Protein AF-A0A3B7MPK3-F1 (afdb_monomer_lite)

Secondary structure (DSSP, 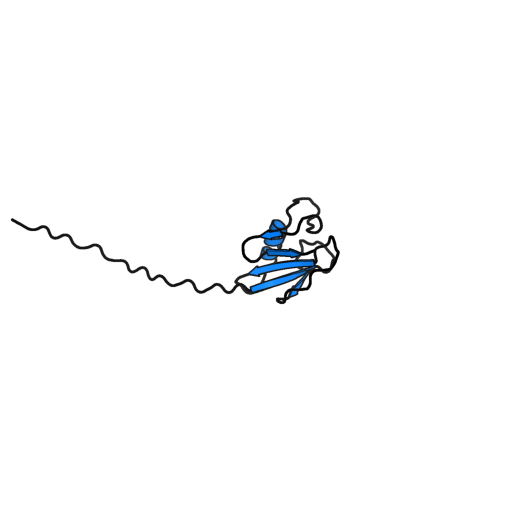8-state):
-----PPPPP-------PPP----EEEEEEE-S-S-TT-GGGEEEESSPPPPPTT-SS--EEEEEESSSS--HHHHHHHHHHH--S-SSS--STTSPP-EETTTTEEEE-

Foldseek 3Di:
DDDDDDDDDDDDPPPPPPDDPQDKQKKKWAAPPDDAPLASVNTDIDSDDDDFDPDALAWGIKMAIDSVNDQDSVSSNVLLVVLCPVPDPRSGNSPPDWDDDDPDGTTIGD

Structure (mmCIF, N/CA/C/O backbone):
data_AF-A0A3B7MPK3-F1
#
_entry.id   AF-A0A3B7MPK3-F1
#
loop_
_atom_site.group_PDB
_atom_site.id
_atom_site.type_symbol
_atom_site.label_atom_id
_atom_site.label_alt_id
_atom_site.label_comp_id
_atom_site.label_asym_id
_atom_site.label_entity_id
_atom_site.label_seq_id
_atom_site.pdbx_PDB_ins_code
_atom_site.Cartn_x
_atom_site.Cartn_y
_atom_site.Cartn_z
_atom_site.occupancy
_atom_site.B_iso_or_equiv
_atom_site.auth_seq_id
_atom_site.auth_comp_id
_atom_site.auth_asym_id
_atom_site.auth_atom_id
_atom_site.pdbx_PDB_model_num
ATOM 1 N N . MET A 1 1 ? -2.459 23.249 76.849 1.00 39.19 1 MET A N 1
ATOM 2 C CA . MET A 1 1 ? -1.975 22.525 75.651 1.00 39.19 1 MET A CA 1
ATOM 3 C C . MET A 1 1 ? -3.162 22.303 74.714 1.00 39.19 1 MET A C 1
ATOM 5 O O . MET A 1 1 ? -3.993 21.455 75.008 1.00 39.19 1 MET A O 1
ATOM 9 N N . LYS A 1 2 ? -3.324 23.126 73.668 1.00 43.44 2 LYS A N 1
ATOM 10 C CA . LYS A 1 2 ? -4.463 23.070 72.727 1.00 43.44 2 LYS A CA 1
ATOM 11 C C . LYS A 1 2 ? -3.963 22.458 71.415 1.00 43.44 2 LYS A C 1
ATOM 13 O O . LYS A 1 2 ? -3.021 22.978 70.830 1.00 43.44 2 LYS A O 1
ATOM 18 N N . LYS A 1 3 ? -4.518 21.302 71.045 1.00 46.34 3 LYS A N 1
ATOM 19 C CA . LYS A 1 3 ? -4.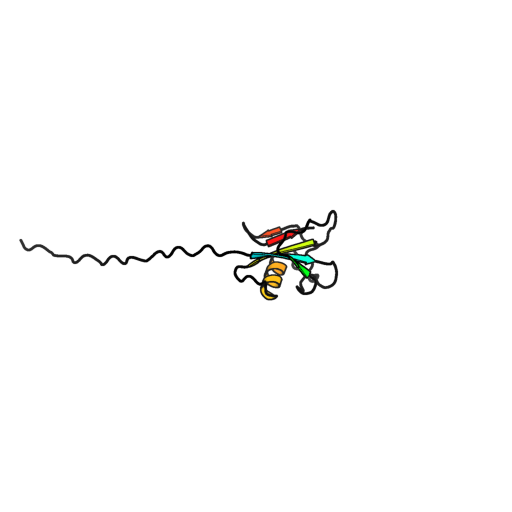071 20.464 69.924 1.00 46.34 3 LYS A CA 1
ATOM 20 C C . LYS A 1 3 ? -4.624 21.011 68.603 1.00 46.34 3 LYS A C 1
ATOM 22 O O . LYS A 1 3 ? -5.812 21.308 68.518 1.00 46.34 3 LYS A O 1
ATOM 27 N N . PHE A 1 4 ? -3.747 21.145 67.611 1.00 47.09 4 PHE A N 1
ATOM 28 C CA . PHE A 1 4 ? -4.066 21.510 66.232 1.00 47.09 4 PHE A CA 1
ATOM 29 C C . PHE A 1 4 ? -4.794 20.351 65.537 1.00 47.09 4 PHE A C 1
ATOM 31 O O . PHE A 1 4 ? -4.362 19.205 65.655 1.00 47.09 4 PHE A O 1
ATOM 38 N N . ILE A 1 5 ? -5.888 20.645 64.830 1.00 52.34 5 ILE A N 1
ATOM 39 C CA . ILE A 1 5 ? -6.609 19.686 63.983 1.00 52.34 5 ILE A CA 1
ATOM 40 C C . ILE A 1 5 ? -6.438 20.150 62.537 1.00 52.34 5 ILE A C 1
ATOM 42 O O . ILE A 1 5 ? -6.974 21.183 62.147 1.00 52.34 5 ILE A O 1
ATOM 46 N N . THR A 1 6 ? -5.668 19.400 61.757 1.00 50.03 6 THR A N 1
ATOM 47 C CA . THR A 1 6 ? -5.539 19.562 60.305 1.00 50.03 6 THR A CA 1
ATOM 48 C C . THR A 1 6 ? -6.606 18.698 59.628 1.00 50.03 6 THR A C 1
ATOM 50 O O . THR A 1 6 ? -6.672 17.507 59.943 1.00 50.03 6 THR A O 1
ATOM 53 N N . PRO A 1 7 ? -7.439 19.215 58.707 1.00 49.88 7 PRO A N 1
ATOM 54 C CA . PRO A 1 7 ? -8.300 18.359 57.906 1.00 49.88 7 PRO A CA 1
ATOM 55 C C . PRO A 1 7 ? -7.504 17.753 56.743 1.00 49.88 7 PRO A C 1
ATOM 57 O O . PRO A 1 7 ? -6.783 18.437 56.018 1.00 49.88 7 PRO A O 1
ATOM 60 N N . ILE A 1 8 ? -7.631 16.435 56.623 1.00 51.50 8 ILE A N 1
ATOM 61 C CA . ILE A 1 8 ? -6.993 15.576 55.630 1.00 51.50 8 ILE A CA 1
ATOM 62 C C . ILE A 1 8 ? -7.554 15.892 54.238 1.00 51.50 8 ILE A C 1
ATOM 64 O O . ILE A 1 8 ? -8.764 15.959 54.032 1.00 51.50 8 ILE A O 1
ATOM 68 N N . LEU A 1 9 ? -6.623 16.087 53.307 1.00 40.19 9 LEU A N 1
ATOM 69 C CA . LEU A 1 9 ? -6.810 16.305 51.879 1.00 40.19 9 LEU A CA 1
ATOM 70 C C . LEU A 1 9 ? -7.575 15.129 51.246 1.00 40.19 9 LEU A C 1
ATOM 72 O O . LEU A 1 9 ? -7.204 13.969 51.423 1.00 40.19 9 LEU A O 1
ATOM 76 N N . ALA A 1 10 ? -8.649 15.448 50.524 1.00 52.00 10 ALA A N 1
ATOM 77 C CA . ALA A 1 10 ? -9.501 14.488 49.838 1.00 52.00 10 ALA A CA 1
ATOM 78 C C . ALA A 1 10 ? -8.709 13.670 48.804 1.00 52.00 10 ALA A C 1
ATOM 80 O O . ALA A 1 10 ? -8.046 14.220 47.925 1.00 52.00 10 ALA A O 1
ATOM 81 N N . VAL A 1 11 ? -8.812 12.346 48.908 1.00 48.84 11 VAL A N 1
ATOM 82 C CA . VAL A 1 11 ? -8.314 11.400 47.911 1.00 48.84 11 VAL A CA 1
ATOM 83 C C . VAL A 1 11 ? -9.231 11.474 46.692 1.00 48.84 11 VAL A C 1
ATOM 85 O O . VAL A 1 11 ? -10.388 11.059 46.748 1.00 48.84 11 VAL A O 1
ATOM 88 N N . VAL A 1 12 ? -8.712 11.994 45.582 1.00 49.62 12 VAL A N 1
ATOM 89 C CA . VAL A 1 12 ? -9.344 11.856 44.269 1.00 49.62 12 VAL A CA 1
ATOM 90 C C . VAL A 1 12 ? -9.021 10.451 43.764 1.00 49.62 12 VAL A C 1
ATOM 92 O O . VAL A 1 12 ? -7.905 10.183 43.322 1.00 49.62 12 VAL A O 1
ATOM 95 N N . LEU A 1 13 ? -9.991 9.538 43.857 1.00 45.41 13 LEU A N 1
ATOM 96 C CA . LEU A 1 13 ? -9.975 8.292 43.092 1.00 45.41 13 LEU A CA 1
ATOM 97 C C . LEU A 1 13 ? -10.131 8.665 41.611 1.00 45.41 13 LEU A C 1
ATOM 99 O O . LEU A 1 13 ? -11.241 8.831 41.112 1.00 45.41 13 LEU A O 1
ATOM 103 N N . GLY A 1 14 ? -9.008 8.832 40.914 1.00 48.62 14 GLY A N 1
ATOM 104 C CA . GLY A 1 14 ? -8.992 8.800 39.458 1.00 48.62 14 GLY A CA 1
ATOM 105 C C . GLY A 1 14 ? -9.308 7.377 39.023 1.00 48.62 14 GLY A C 1
ATOM 106 O O . GLY A 1 14 ? -8.498 6.472 39.218 1.00 48.62 14 GLY A O 1
ATOM 107 N N . SER A 1 15 ? -10.503 7.162 38.483 1.00 49.75 15 SER A N 1
ATOM 108 C CA . SER A 1 15 ? -10.853 5.934 37.785 1.00 49.75 15 SER A CA 1
ATOM 109 C C . SER A 1 15 ? -9.889 5.755 36.611 1.00 49.75 15 SER A C 1
ATOM 111 O O . SER A 1 15 ? -10.032 6.384 35.566 1.00 49.75 15 SER A O 1
ATOM 113 N N . MET A 1 16 ? -8.887 4.890 36.782 1.00 49.12 16 MET A N 1
ATOM 114 C CA . MET A 1 16 ? -8.165 4.312 35.656 1.00 49.12 16 MET A CA 1
ATOM 115 C C . MET A 1 16 ? -9.155 3.416 34.918 1.00 49.12 16 MET A C 1
ATOM 117 O O . MET A 1 16 ? -9.334 2.251 35.266 1.00 49.12 16 MET A O 1
ATOM 121 N N . ILE A 1 17 ? -9.857 3.981 33.940 1.00 60.69 17 ILE A N 1
ATOM 122 C CA . ILE A 1 17 ? -10.519 3.179 32.920 1.00 60.69 17 ILE A CA 1
ATOM 123 C C . ILE A 1 17 ? -9.371 2.605 32.082 1.00 60.69 17 ILE A C 1
ATOM 125 O O . ILE A 1 17 ? -8.639 3.392 31.477 1.00 60.69 17 ILE A O 1
ATOM 129 N N . PRO A 1 18 ? -9.136 1.281 32.070 1.00 56.12 18 PRO A N 1
ATOM 130 C CA . PRO A 1 18 ? -8.189 0.716 31.126 1.00 56.12 18 PRO A CA 1
ATOM 131 C C . PRO A 1 18 ? -8.713 1.031 29.724 1.00 56.12 18 PRO A C 1
ATOM 133 O O . PRO A 1 18 ? -9.840 0.665 29.387 1.00 56.12 18 PRO A O 1
ATOM 136 N N . ALA A 1 19 ? -7.923 1.768 28.939 1.00 60.16 19 ALA A N 1
ATOM 137 C CA . ALA A 1 19 ? -8.223 2.003 27.535 1.00 60.16 19 ALA A CA 1
ATOM 138 C C . ALA A 1 19 ? -8.438 0.636 26.871 1.00 60.16 19 ALA A C 1
ATOM 140 O O . ALA A 1 19 ? -7.605 -0.263 27.019 1.00 60.16 19 ALA A O 1
ATOM 141 N N . ALA A 1 20 ? -9.585 0.451 26.217 1.00 58.22 20 ALA A N 1
ATOM 142 C CA . ALA A 1 20 ? -9.854 -0.778 25.488 1.00 58.22 20 ALA A CA 1
ATOM 143 C C . ALA A 1 20 ? -8.734 -0.999 24.455 1.00 58.22 20 ALA A C 1
ATOM 145 O O . ALA A 1 20 ? -8.249 -0.020 23.880 1.00 58.22 20 ALA A O 1
ATOM 146 N N . PRO A 1 21 ? -8.293 -2.248 24.223 1.00 60.38 21 PRO A N 1
ATOM 147 C CA . PRO A 1 21 ? -7.313 -2.517 23.183 1.00 60.38 21 PRO A CA 1
ATOM 148 C C . PRO A 1 21 ? -7.892 -2.050 21.845 1.00 60.38 21 PRO A C 1
ATOM 150 O O . PRO A 1 21 ? -8.917 -2.565 21.397 1.00 60.38 21 PRO A O 1
ATOM 153 N N . VAL A 1 22 ? -7.253 -1.047 21.240 1.00 65.12 22 VAL A N 1
ATOM 154 C CA . VAL A 1 22 ? -7.601 -0.566 19.902 1.00 65.12 22 VAL A CA 1
ATOM 155 C C . VAL A 1 22 ? -7.337 -1.718 18.941 1.00 65.12 22 VAL A C 1
ATOM 157 O O . VAL A 1 22 ? -6.208 -2.198 18.818 1.00 65.12 22 VAL A O 1
ATOM 160 N N . LYS A 1 23 ? -8.398 -2.233 18.322 1.00 70.44 23 LYS A N 1
ATOM 161 C CA . LYS A 1 23 ? -8.282 -3.295 17.330 1.00 70.44 23 LYS A CA 1
ATOM 162 C C . LYS A 1 23 ? -7.780 -2.655 16.038 1.00 70.44 23 LYS A C 1
ATOM 164 O O . LYS A 1 23 ? -8.522 -1.937 15.391 1.00 70.44 23 LYS A O 1
ATOM 169 N N . LEU A 1 24 ? -6.527 -2.918 15.685 1.00 80.06 24 LEU A N 1
ATOM 170 C CA . LEU A 1 24 ? -5.962 -2.499 14.406 1.00 80.06 24 LEU A CA 1
ATOM 171 C C . LEU A 1 24 ? -6.326 -3.515 13.323 1.00 80.06 24 LEU A C 1
ATOM 173 O O . LEU A 1 24 ? -6.064 -4.713 13.476 1.00 80.06 24 LEU A O 1
ATOM 177 N N . THR A 1 25 ? -6.883 -3.033 12.219 1.00 86.69 25 THR A N 1
ATOM 178 C CA . THR A 1 25 ? -7.162 -3.824 11.020 1.00 86.69 25 THR A CA 1
ATOM 179 C C . THR A 1 25 ? -6.120 -3.491 9.961 1.00 86.69 25 THR A C 1
ATOM 181 O O . THR A 1 25 ? -5.935 -2.329 9.620 1.00 86.69 25 THR A O 1
ATOM 184 N N . CYS A 1 26 ? -5.418 -4.509 9.455 1.00 88.94 26 CYS A N 1
ATOM 185 C CA . CYS A 1 26 ? -4.380 -4.355 8.438 1.00 88.94 26 CYS A CA 1
ATOM 186 C C . CYS A 1 26 ? -4.899 -4.675 7.036 1.00 88.94 26 CYS A C 1
ATOM 188 O O . CYS A 1 26 ? -5.497 -5.725 6.805 1.00 88.94 26 CYS A O 1
ATOM 190 N N . TYR A 1 27 ? -4.563 -3.798 6.105 1.00 91.50 27 TYR A N 1
ATOM 191 C CA . TYR A 1 27 ? -4.852 -3.852 4.686 1.00 91.50 27 TYR A CA 1
ATOM 192 C C . TYR A 1 27 ? -3.551 -3.926 3.896 1.00 91.50 27 TYR A C 1
ATOM 194 O O . TYR A 1 27 ? -2.556 -3.294 4.243 1.00 91.50 27 TYR A O 1
ATOM 202 N N . TYR A 1 28 ? -3.569 -4.706 2.826 1.00 91.69 28 TYR A N 1
ATOM 203 C CA . TYR A 1 28 ? -2.483 -4.848 1.873 1.00 91.69 28 TYR A CA 1
ATOM 204 C C . TYR A 1 28 ? -2.961 -4.284 0.540 1.00 91.69 28 TYR A C 1
ATOM 206 O O . TYR A 1 28 ? -3.878 -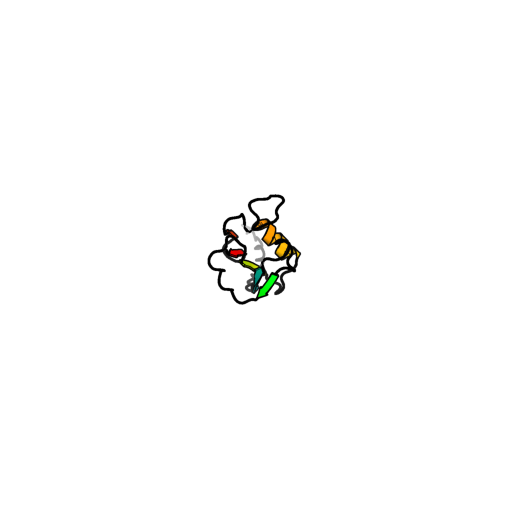4.832 -0.076 1.00 91.69 28 TYR A O 1
ATOM 214 N N . PHE A 1 29 ? -2.345 -3.183 0.130 1.00 93.00 29 PHE A N 1
ATOM 215 C CA . PHE A 1 29 ? -2.549 -2.509 -1.142 1.00 93.00 29 PHE A CA 1
ATOM 216 C C . PHE A 1 29 ? -1.589 -3.119 -2.147 1.00 93.00 29 PHE A C 1
ATOM 218 O O . PHE A 1 29 ? -0.395 -2.853 -2.083 1.00 93.00 29 PHE A O 1
ATOM 225 N N . ILE A 1 30 ? -2.091 -3.962 -3.042 1.00 91.88 30 ILE A N 1
ATOM 226 C CA . ILE A 1 30 ? -1.312 -4.660 -4.064 1.00 91.88 30 ILE A CA 1
ATOM 227 C C . ILE A 1 30 ? -1.268 -3.799 -5.318 1.00 91.88 30 ILE A C 1
ATOM 229 O O . ILE A 1 30 ? -2.316 -3.542 -5.918 1.00 91.88 30 ILE A O 1
ATOM 233 N N . TYR A 1 31 ? -0.064 -3.395 -5.709 1.00 89.62 31 TYR A N 1
ATOM 234 C CA . TYR A 1 31 ? 0.155 -2.589 -6.900 1.00 89.62 31 TYR A CA 1
ATOM 235 C C . TYR A 1 31 ? 0.119 -3.474 -8.148 1.00 89.62 31 TYR A C 1
ATOM 237 O O . TYR A 1 31 ? 0.855 -4.463 -8.252 1.00 89.62 31 TYR A O 1
ATOM 245 N N . ASP A 1 32 ? -0.737 -3.138 -9.111 1.00 81.19 32 ASP A N 1
ATOM 246 C CA . ASP A 1 32 ? -0.877 -3.922 -10.344 1.00 81.19 32 ASP A CA 1
ATOM 247 C C . ASP A 1 32 ? 0.232 -3.636 -11.378 1.00 81.19 32 ASP A C 1
ATOM 249 O O . ASP A 1 32 ? 0.435 -4.412 -12.319 1.00 81.19 32 ASP A O 1
ATOM 253 N N . GLY A 1 33 ? 1.032 -2.590 -11.145 1.00 81.12 33 GLY A N 1
ATOM 254 C CA . GLY A 1 33 ? 2.106 -2.157 -12.033 1.00 81.12 33 GLY A CA 1
ATOM 255 C C . GLY A 1 33 ? 1.674 -1.129 -13.077 1.00 81.12 33 GLY A C 1
ATOM 256 O O . GLY A 1 33 ? 2.429 -0.909 -14.027 1.00 81.12 33 GLY A O 1
ATOM 257 N N . THR A 1 34 ? 0.487 -0.537 -12.946 1.00 83.88 34 THR A N 1
ATOM 258 C CA . THR A 1 34 ? -0.044 0.472 -13.866 1.00 83.88 34 THR A CA 1
ATOM 259 C C . THR A 1 34 ? -0.412 1.770 -13.144 1.00 83.88 34 THR A C 1
ATOM 261 O O . THR A 1 34 ? -0.944 1.757 -12.043 1.00 83.88 34 THR A O 1
ATOM 264 N N . GLY A 1 35 ? -0.138 2.912 -13.785 1.00 88.31 35 GLY A N 1
ATOM 265 C CA . GLY A 1 35 ? -0.451 4.240 -13.242 1.00 88.31 35 GLY A CA 1
ATOM 266 C C . GLY A 1 35 ? 0.590 4.794 -12.253 1.00 88.31 35 GLY A C 1
ATOM 267 O O . GLY A 1 35 ? 1.679 4.240 -12.119 1.00 88.31 35 GLY A O 1
ATOM 268 N N . PRO A 1 36 ? 0.313 5.949 -11.622 1.00 89.88 36 PRO A N 1
ATOM 269 C CA . PRO A 1 36 ? 1.149 6.500 -10.552 1.00 89.88 36 PRO A CA 1
ATOM 270 C C . PRO A 1 36 ? 1.055 5.679 -9.259 1.00 89.88 36 PRO A C 1
ATOM 272 O O . PRO A 1 36 ? -0.041 5.282 -8.857 1.00 89.88 36 PRO A O 1
ATOM 275 N N . GLN A 1 37 ? 2.182 5.467 -8.570 1.00 90.62 37 GLN A N 1
ATOM 276 C CA . GLN A 1 37 ? 2.204 4.677 -7.331 1.00 90.62 37 GLN A CA 1
ATOM 277 C C . GLN A 1 37 ? 1.620 5.421 -6.123 1.00 90.62 37 GLN A C 1
ATOM 279 O O . GLN A 1 37 ? 1.149 4.779 -5.188 1.00 90.62 37 GLN A O 1
ATOM 284 N N . ASN A 1 38 ? 1.601 6.752 -6.141 1.00 90.00 38 ASN A N 1
ATOM 285 C CA . ASN A 1 38 ? 0.994 7.561 -5.084 1.00 90.00 38 ASN A CA 1
ATOM 286 C C . ASN A 1 38 ? -0.542 7.668 -5.195 1.00 90.00 38 ASN A C 1
ATOM 288 O O . ASN A 1 38 ? -1.183 8.269 -4.337 1.00 90.00 38 ASN A O 1
ATOM 292 N N . ASP A 1 39 ? -1.152 7.070 -6.222 1.00 91.56 39 ASP A N 1
ATOM 293 C CA . ASP A 1 39 ? -2.604 7.027 -6.394 1.00 91.56 39 ASP A CA 1
ATOM 294 C C . ASP A 1 39 ? -3.169 5.686 -5.903 1.00 91.56 39 ASP A C 1
ATOM 296 O O . ASP A 1 39 ? -2.997 4.638 -6.530 1.00 91.56 39 ASP A O 1
ATOM 300 N N . MET A 1 40 ? -3.898 5.740 -4.784 1.00 91.94 40 MET A N 1
ATOM 301 C CA . MET A 1 40 ? -4.531 4.586 -4.137 1.00 91.94 40 MET A CA 1
ATOM 302 C C . MET A 1 40 ? -5.463 3.794 -5.072 1.00 91.94 40 MET A C 1
ATOM 304 O O . MET A 1 40 ? -5.674 2.600 -4.858 1.00 91.94 40 MET A O 1
ATOM 308 N N . SER A 1 41 ? -6.036 4.420 -6.105 1.00 92.31 41 SER A N 1
ATOM 309 C CA . SER A 1 41 ? -6.963 3.749 -7.026 1.00 92.31 41 SER A CA 1
ATOM 310 C C . SER A 1 41 ? -6.291 2.724 -7.951 1.00 92.31 41 SER A C 1
ATOM 312 O O . SER A 1 41 ? -6.978 1.842 -8.466 1.00 92.31 41 SER A O 1
ATOM 314 N N . ASN A 1 42 ? -4.960 2.769 -8.081 1.00 91.75 42 ASN A N 1
ATOM 315 C CA . ASN A 1 42 ? -4.157 1.802 -8.842 1.00 91.75 42 ASN A CA 1
ATOM 316 C C . ASN A 1 42 ? -3.801 0.537 -8.035 1.00 91.75 42 ASN A C 1
ATOM 318 O O . ASN A 1 42 ? -2.932 -0.250 -8.420 1.00 91.75 42 ASN A O 1
ATOM 322 N N . TYR A 1 43 ? -4.452 0.341 -6.886 1.00 92.62 43 TYR A N 1
ATOM 323 C CA . TYR A 1 43 ? -4.197 -0.775 -5.989 1.00 92.62 43 TYR A CA 1
ATOM 324 C C . TYR A 1 43 ? -5.443 -1.627 -5.794 1.00 92.62 43 TYR A C 1
ATOM 326 O O . TYR A 1 43 ? -6.553 -1.136 -5.583 1.00 92.62 43 TYR A O 1
ATOM 334 N N . SER A 1 44 ? -5.238 -2.941 -5.771 1.00 93.06 44 SER A N 1
ATOM 335 C CA . SER A 1 44 ? -6.233 -3.865 -5.224 1.00 93.06 44 SER A CA 1
ATOM 336 C C . SER A 1 44 ? -5.992 -4.063 -3.727 1.00 93.06 44 SER A C 1
ATOM 338 O O . SER A 1 44 ? -4.851 -4.059 -3.274 1.00 93.06 44 SER A O 1
ATOM 340 N N . VAL A 1 45 ? -7.059 -4.221 -2.939 1.00 92.38 45 VAL A N 1
ATOM 341 C CA . VAL A 1 45 ? -6.965 -4.251 -1.470 1.00 92.38 45 VAL A CA 1
ATOM 342 C C . VAL A 1 45 ? -7.414 -5.598 -0.919 1.00 92.38 45 VAL A C 1
ATOM 344 O O . VAL A 1 45 ? -8.456 -6.130 -1.301 1.00 92.38 45 VAL A O 1
ATOM 347 N N . THR A 1 46 ? -6.643 -6.145 0.020 1.00 93.06 46 THR A N 1
ATOM 348 C CA . THR A 1 46 ? -6.985 -7.365 0.762 1.00 93.06 46 THR A CA 1
ATOM 349 C C . THR A 1 46 ? -6.559 -7.259 2.224 1.00 93.06 46 THR A C 1
ATOM 351 O O . THR A 1 46 ? -5.648 -6.512 2.562 1.00 93.06 46 THR A O 1
ATOM 354 N N . VAL A 1 47 ? -7.196 -8.025 3.107 1.00 90.56 47 VAL A N 1
ATOM 355 C CA . VAL A 1 47 ? -6.789 -8.168 4.522 1.00 90.56 47 VAL A CA 1
ATOM 356 C C . VAL A 1 47 ? -5.879 -9.377 4.751 1.00 90.56 47 VAL A C 1
ATOM 358 O O . VAL A 1 47 ? -5.335 -9.569 5.837 1.00 90.56 47 VAL A O 1
ATOM 361 N N . VAL A 1 48 ? -5.716 -10.220 3.729 1.00 90.31 48 VAL A N 1
ATOM 362 C CA . VAL A 1 48 ? -4.850 -11.400 3.770 1.00 90.31 48 VAL A CA 1
ATOM 363 C C . VAL A 1 48 ? -3.525 -11.047 3.120 1.00 90.31 48 VAL A C 1
ATOM 365 O O . VAL A 1 48 ? -3.507 -10.616 1.971 1.00 90.31 48 VAL A O 1
ATOM 368 N N . GLN A 1 49 ? -2.424 -11.270 3.837 1.00 87.69 49 GLN A N 1
ATOM 369 C CA . GLN A 1 49 ? -1.086 -10.985 3.333 1.00 87.69 49 GLN A CA 1
ATOM 370 C C . GLN A 1 49 ? -0.823 -11.688 1.987 1.00 87.69 49 GLN A C 1
ATOM 372 O O . GLN A 1 49 ? -0.853 -12.923 1.934 1.00 87.69 49 GLN A O 1
ATOM 377 N N . PRO A 1 50 ? -0.530 -10.935 0.913 1.00 85.88 50 PRO A N 1
ATOM 378 C CA . PRO A 1 50 ? -0.129 -11.499 -0.368 1.00 85.88 50 PRO A CA 1
ATOM 379 C C . PRO A 1 50 ? 1.280 -12.094 -0.287 1.00 85.88 50 PRO A C 1
ATOM 381 O O . PRO A 1 50 ? 2.111 -11.683 0.527 1.00 85.88 50 PRO A O 1
ATOM 384 N N . THR A 1 51 ? 1.588 -13.039 -1.174 1.00 82.25 51 THR A N 1
ATOM 385 C CA . THR A 1 51 ? 2.978 -13.461 -1.393 1.00 82.25 51 THR A CA 1
ATOM 386 C C . THR A 1 51 ? 3.772 -12.297 -1.998 1.00 82.25 51 THR A C 1
ATOM 388 O O . THR A 1 51 ? 3.239 -11.559 -2.824 1.00 82.25 51 THR A O 1
ATOM 391 N N . ALA A 1 52 ? 5.030 -1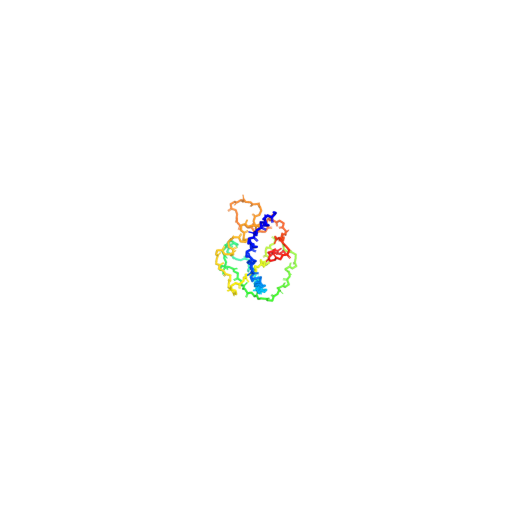2.113 -1.585 1.00 70.06 52 ALA A N 1
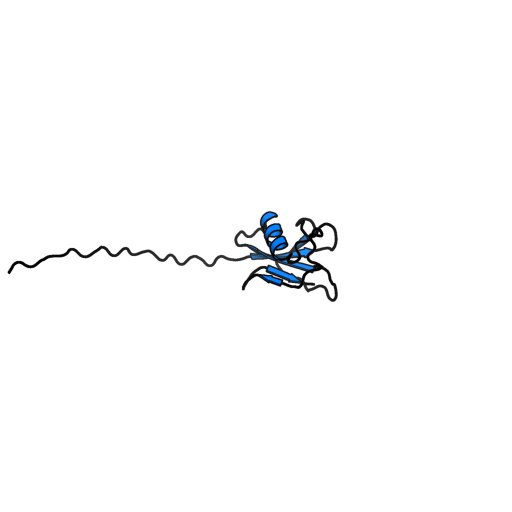ATOM 392 C CA . ALA A 1 52 ? 5.933 -11.168 -2.248 1.00 70.06 52 ALA A CA 1
ATOM 393 C C . ALA A 1 52 ? 6.108 -11.564 -3.725 1.00 70.06 52 ALA A C 1
ATOM 395 O O . ALA A 1 52 ? 6.130 -12.761 -4.040 1.00 70.06 52 ALA A O 1
ATOM 396 N N . CYS A 1 53 ? 6.214 -10.592 -4.632 1.00 71.69 53 CYS A N 1
ATOM 397 C CA . CYS A 1 53 ? 6.534 -10.921 -6.016 1.00 71.69 53 CYS A CA 1
ATOM 398 C C . CYS A 1 53 ? 7.983 -11.403 -6.042 1.00 71.69 53 CYS A C 1
ATOM 400 O O . CYS A 1 53 ? 8.884 -10.771 -5.514 1.00 71.69 53 CYS A O 1
ATOM 402 N N . LEU A 1 54 ? 8.234 -12.569 -6.624 1.00 53.62 54 LEU A N 1
ATOM 403 C CA . LEU A 1 54 ? 9.601 -13.059 -6.713 1.00 53.62 54 LEU A CA 1
ATOM 404 C C . LEU A 1 54 ? 10.342 -12.291 -7.814 1.00 53.62 54 LEU A C 1
ATOM 406 O O . LEU A 1 54 ? 10.038 -12.459 -8.994 1.00 53.62 54 LEU A O 1
ATOM 410 N N . GLY A 1 55 ? 11.353 -11.514 -7.423 1.00 54.06 55 GLY A N 1
ATOM 411 C CA . GLY A 1 55 ? 12.415 -11.050 -8.320 1.00 54.06 55 GLY A CA 1
ATOM 412 C C . GLY A 1 55 ? 12.164 -9.741 -9.069 1.00 54.06 55 GLY A C 1
ATOM 413 O O . GLY A 1 55 ? 12.698 -9.595 -10.169 1.00 54.06 55 GLY A O 1
ATOM 414 N N . ALA A 1 56 ? 11.399 -8.795 -8.520 1.00 54.78 56 ALA A N 1
ATOM 415 C CA . ALA A 1 56 ? 11.164 -7.511 -9.174 1.00 54.78 56 ALA A CA 1
ATOM 416 C C . ALA A 1 56 ? 11.765 -6.351 -8.368 1.00 54.78 56 ALA A C 1
ATOM 418 O O . ALA A 1 56 ? 11.496 -6.213 -7.188 1.00 54.78 56 ALA A O 1
ATOM 419 N N . ASN A 1 57 ? 12.514 -5.454 -9.014 1.00 66.94 57 ASN A N 1
ATOM 420 C CA . ASN A 1 57 ? 12.765 -4.102 -8.490 1.00 66.94 57 ASN A CA 1
ATOM 421 C C . ASN A 1 57 ? 11.474 -3.260 -8.611 1.00 66.94 57 ASN A C 1
ATOM 423 O O . ASN A 1 57 ? 11.479 -2.214 -9.254 1.00 66.94 57 ASN A O 1
ATOM 427 N N . ARG A 1 58 ? 10.338 -3.794 -8.149 1.00 76.06 58 ARG A N 1
ATOM 428 C CA . ARG A 1 58 ? 9.008 -3.204 -8.313 1.00 76.06 58 ARG A CA 1
ATOM 429 C C . ARG A 1 58 ? 8.184 -3.423 -7.059 1.00 76.06 58 ARG A C 1
ATOM 431 O O . ARG A 1 58 ? 8.145 -4.534 -6.543 1.00 76.06 58 ARG A O 1
ATOM 438 N N . LEU A 1 59 ? 7.470 -2.397 -6.629 1.00 83.31 59 LEU A N 1
ATOM 439 C CA . LEU A 1 59 ? 6.503 -2.452 -5.553 1.00 83.31 59 LEU A CA 1
ATOM 440 C C . LEU A 1 59 ? 5.478 -3.565 -5.808 1.00 83.31 59 LEU A C 1
ATOM 442 O O . LEU A 1 59 ? 4.787 -3.588 -6.830 1.00 83.31 59 LEU A O 1
ATOM 446 N N . CYS A 1 60 ? 5.370 -4.484 -4.853 1.00 82.81 60 CYS A N 1
ATOM 447 C CA . CYS A 1 60 ? 4.345 -5.522 -4.846 1.00 82.81 60 CYS A CA 1
ATOM 448 C C . CYS A 1 60 ? 3.131 -5.089 -4.057 1.00 82.81 60 CYS A C 1
ATOM 450 O O . CYS A 1 60 ? 2.005 -5.147 -4.546 1.00 82.81 60 CYS A O 1
ATOM 452 N N . TRP A 1 61 ? 3.361 -4.687 -2.812 1.00 88.88 61 TRP A N 1
ATOM 453 C CA . TRP A 1 61 ? 2.295 -4.236 -1.946 1.00 88.88 61 TRP A CA 1
ATOM 454 C C . TRP A 1 61 ? 2.796 -3.315 -0.845 1.00 88.88 61 TRP A C 1
ATOM 456 O O . TRP A 1 61 ? 3.949 -3.407 -0.422 1.00 88.88 61 TRP A O 1
ATOM 466 N N . ILE A 1 62 ? 1.886 -2.471 -0.364 1.00 90.12 62 ILE A N 1
ATOM 467 C CA . ILE A 1 62 ? 2.031 -1.639 0.829 1.00 90.12 62 ILE A CA 1
ATOM 468 C C . ILE A 1 62 ? 1.072 -2.173 1.890 1.00 90.12 62 ILE A C 1
ATOM 470 O O . ILE A 1 62 ? -0.117 -2.363 1.628 1.00 90.12 62 ILE A O 1
ATOM 474 N N . LYS A 1 63 ? 1.568 -2.416 3.099 1.00 90.12 63 LYS A N 1
ATOM 475 C CA . LYS A 1 63 ? 0.731 -2.719 4.261 1.00 90.12 63 LYS A CA 1
ATOM 476 C C . LYS A 1 63 ? 0.374 -1.428 4.990 1.00 90.12 63 LYS A C 1
ATOM 478 O O . LYS A 1 63 ? 1.263 -0.637 5.283 1.00 90.12 63 LYS A O 1
ATOM 483 N N . ILE A 1 64 ? -0.905 -1.250 5.306 1.00 89.44 64 ILE A N 1
ATOM 484 C CA . ILE A 1 64 ? -1.439 -0.138 6.099 1.00 89.44 64 ILE A CA 1
ATOM 485 C C . ILE A 1 64 ? -2.423 -0.713 7.103 1.00 89.44 64 ILE A C 1
ATOM 487 O O . ILE A 1 64 ? -3.318 -1.457 6.724 1.00 89.44 64 ILE A O 1
ATOM 491 N N . CYS A 1 65 ? -2.296 -0.374 8.376 1.00 86.69 65 CYS A N 1
ATOM 492 C CA . CYS A 1 65 ? -3.242 -0.781 9.406 1.00 86.69 65 CYS A CA 1
ATOM 493 C C . CYS A 1 65 ? -3.815 0.441 10.103 1.00 86.69 65 CYS A C 1
ATOM 495 O O . CYS A 1 65 ? -3.082 1.329 10.530 1.00 86.69 65 CYS A O 1
ATOM 497 N N . VAL A 1 66 ? -5.129 0.439 10.234 1.00 84.88 66 VAL A N 1
ATOM 498 C CA . VAL A 1 66 ? -5.926 1.531 10.785 1.00 84.88 66 VAL A CA 1
ATOM 499 C C . VAL A 1 66 ? -6.819 0.982 11.886 1.00 84.88 66 VAL A C 1
ATOM 501 O O . VAL A 1 66 ? -7.092 -0.220 11.946 1.00 84.88 66 VAL A O 1
ATOM 504 N N . ASP A 1 67 ? -7.242 1.850 12.785 1.00 83.31 67 ASP A N 1
ATOM 505 C CA . ASP A 1 67 ? -8.205 1.569 13.848 1.00 83.31 67 ASP A CA 1
ATOM 506 C C . ASP A 1 67 ? -9.666 1.707 13.388 1.00 83.31 67 ASP A C 1
ATOM 508 O O . ASP A 1 67 ? -10.540 1.049 13.950 1.00 83.31 67 ASP A O 1
ATOM 512 N N . ASP A 1 68 ? -9.917 2.468 12.321 1.00 75.50 68 ASP A N 1
ATOM 513 C CA . ASP A 1 68 ? -11.260 2.805 11.818 1.00 75.50 68 ASP A CA 1
ATOM 514 C C . ASP A 1 68 ? -11.821 1.845 10.748 1.00 75.50 68 ASP A C 1
ATOM 516 O O . ASP A 1 68 ? -12.759 2.180 10.022 1.00 75.50 68 ASP A O 1
ATOM 520 N N . ASP A 1 69 ? -11.263 0.634 10.629 1.00 77.19 69 ASP A N 1
ATOM 521 C CA . ASP A 1 69 ? -11.670 -0.414 9.673 1.00 77.19 69 ASP A CA 1
ATOM 522 C C . ASP A 1 69 ? -11.712 0.020 8.186 1.00 77.19 69 ASP A C 1
ATOM 524 O O . ASP A 1 69 ? -12.068 -0.784 7.328 1.00 77.19 69 ASP A O 1
ATOM 528 N N . VAL A 1 70 ? -11.305 1.238 7.827 1.00 85.75 70 VAL A N 1
ATOM 529 C CA . VAL A 1 70 ? -11.235 1.741 6.449 1.00 85.75 70 VAL A CA 1
ATOM 530 C C . VAL A 1 70 ? -10.001 2.619 6.313 1.00 85.75 70 VAL A C 1
ATOM 532 O O . VAL A 1 70 ? -9.767 3.495 7.135 1.00 85.75 70 VAL A O 1
ATOM 535 N N . VAL A 1 71 ? -9.222 2.400 5.258 1.00 88.50 71 VAL A N 1
ATOM 536 C CA . VAL A 1 71 ? -8.087 3.262 4.912 1.00 88.50 71 VAL A CA 1
ATOM 537 C C . VAL A 1 71 ? -8.587 4.353 3.974 1.00 88.50 71 VAL A C 1
ATOM 539 O O . VAL A 1 71 ? -9.152 4.054 2.918 1.00 88.50 71 VAL A O 1
ATOM 542 N N . SER A 1 72 ? -8.407 5.612 4.358 1.00 90.19 72 SER A N 1
ATOM 543 C CA . SER A 1 72 ? -8.732 6.750 3.501 1.00 90.19 72 SER A CA 1
ATOM 544 C C . SER A 1 72 ? -7.605 7.033 2.494 1.00 90.19 72 SER A C 1
ATOM 546 O O . SER A 1 72 ? -6.460 6.635 2.722 1.00 90.19 72 SER A O 1
ATOM 548 N N . PRO A 1 73 ? -7.880 7.772 1.399 1.00 89.56 73 PRO A N 1
ATOM 549 C CA . PRO A 1 73 ? -6.826 8.243 0.499 1.00 89.56 73 PRO A CA 1
ATOM 550 C C . PRO A 1 73 ? -5.721 9.024 1.225 1.00 89.56 73 PRO A C 1
ATOM 552 O O . PRO A 1 73 ? -4.551 8.875 0.897 1.00 89.56 73 PRO A O 1
ATOM 555 N N . THR A 1 74 ? -6.081 9.801 2.252 1.00 89.25 74 THR A N 1
ATOM 556 C CA . THR A 1 74 ? -5.126 10.561 3.070 1.00 89.25 74 THR A CA 1
ATOM 557 C C . THR A 1 74 ? -4.206 9.652 3.881 1.00 89.25 74 THR A C 1
ATOM 559 O O . THR A 1 74 ? -3.012 9.929 3.993 1.00 89.25 74 THR A O 1
ATOM 562 N N . ASP A 1 75 ? -4.739 8.564 4.447 1.00 87.56 75 ASP A N 1
ATOM 563 C CA . ASP A 1 75 ? -3.928 7.583 5.177 1.00 87.56 75 ASP A CA 1
ATOM 564 C C . ASP A 1 75 ? -2.942 6.906 4.229 1.00 87.56 75 ASP A C 1
ATOM 566 O O . ASP A 1 75 ? -1.763 6.767 4.551 1.00 87.56 75 ASP A O 1
ATOM 570 N N . PHE A 1 76 ? -3.416 6.537 3.036 1.00 90.19 76 PHE A N 1
ATOM 571 C CA . PHE A 1 76 ? -2.577 5.964 1.993 1.00 90.19 76 PHE A CA 1
ATOM 572 C C . PHE A 1 76 ? -1.447 6.915 1.587 1.00 90.19 76 PHE A C 1
ATOM 574 O O . PHE A 1 76 ? -0.288 6.513 1.621 1.00 90.19 76 PHE A O 1
ATOM 581 N N . GLU A 1 77 ? -1.761 8.170 1.267 1.00 88.56 77 GLU A N 1
ATOM 582 C CA . GLU A 1 77 ? -0.775 9.175 0.853 1.00 88.56 77 GLU A CA 1
ATOM 583 C C . GLU A 1 77 ? 0.246 9.448 1.965 1.00 88.56 77 GLU A C 1
ATOM 585 O O . GLU A 1 77 ? 1.448 9.435 1.726 1.00 88.56 77 GLU A O 1
ATOM 590 N N . THR A 1 78 ? -0.202 9.567 3.218 1.00 86.19 78 THR A N 1
ATOM 591 C CA . THR A 1 78 ? 0.701 9.746 4.369 1.00 86.19 78 THR A CA 1
ATOM 592 C C . THR A 1 78 ? 1.692 8.588 4.501 1.00 86.19 78 THR A C 1
ATOM 594 O O . THR A 1 78 ? 2.868 8.794 4.807 1.00 86.19 78 THR A O 1
ATOM 597 N N . VAL A 1 79 ? 1.226 7.356 4.287 1.00 86.44 79 VAL A N 1
ATOM 598 C CA . VAL A 1 79 ? 2.085 6.169 4.306 1.00 86.44 79 VAL A CA 1
ATOM 599 C C . VAL A 1 79 ? 3.026 6.151 3.113 1.00 86.44 79 VAL A C 1
ATOM 601 O O . VAL A 1 79 ? 4.204 5.842 3.293 1.00 86.44 79 VAL A O 1
ATOM 604 N N . PHE A 1 80 ? 2.511 6.458 1.924 1.00 88.44 80 PHE A N 1
ATOM 605 C CA . PHE A 1 80 ? 3.279 6.504 0.691 1.00 88.44 80 PHE A CA 1
ATOM 606 C C . PHE A 1 80 ? 4.479 7.437 0.855 1.00 88.44 80 PHE A C 1
ATOM 608 O O . PHE A 1 80 ? 5.610 6.974 0.776 1.00 88.44 80 PHE A O 1
ATOM 615 N N . GLU A 1 81 ? 4.240 8.688 1.248 1.00 86.81 81 GLU A N 1
ATOM 616 C CA . GLU A 1 81 ? 5.279 9.701 1.481 1.00 86.81 81 GLU A CA 1
ATOM 617 C C . GLU A 1 81 ? 6.265 9.304 2.595 1.00 86.81 81 GLU A C 1
ATOM 619 O O . GLU A 1 81 ? 7.436 9.667 2.583 1.00 86.81 81 GLU A O 1
ATOM 624 N N . ALA A 1 82 ? 5.826 8.539 3.600 1.00 83.56 82 ALA A N 1
ATOM 625 C CA . ALA A 1 82 ? 6.722 8.062 4.656 1.00 83.56 82 ALA A CA 1
ATOM 626 C C . ALA A 1 82 ? 7.628 6.894 4.202 1.00 83.56 82 ALA A C 1
ATOM 628 O O . ALA A 1 82 ? 8.703 6.650 4.789 1.00 83.56 82 ALA A O 1
ATOM 629 N N . LEU A 1 83 ? 7.166 6.137 3.204 1.00 84.00 83 LEU A N 1
ATOM 630 C CA . LEU A 1 83 ? 7.881 5.041 2.556 1.00 84.00 83 LEU A CA 1
ATOM 631 C C . LEU A 1 83 ? 8.726 5.508 1.367 1.00 84.00 83 LEU A C 1
ATOM 633 O O . LEU A 1 83 ? 9.689 4.800 1.065 1.00 84.00 83 LEU A O 1
ATOM 637 N N . ASP A 1 84 ? 8.374 6.635 0.751 1.00 84.81 84 ASP A N 1
ATOM 638 C CA . ASP A 1 84 ? 9.114 7.344 -0.295 1.00 84.81 84 ASP A CA 1
ATOM 639 C C . ASP A 1 84 ? 10.283 8.109 0.347 1.00 84.81 84 ASP A C 1
ATOM 641 O O . ASP A 1 84 ? 10.145 9.205 0.898 1.00 84.81 84 ASP A O 1
ATOM 645 N N . VAL A 1 85 ? 11.436 7.450 0.452 1.00 76.94 85 VAL A N 1
ATOM 646 C CA . VAL A 1 85 ? 12.596 8.007 1.170 1.00 76.94 85 VAL A CA 1
ATOM 647 C C . VAL A 1 85 ? 13.415 8.897 0.252 1.00 76.94 85 VAL A C 1
ATOM 649 O O . VAL A 1 85 ? 13.965 9.914 0.699 1.00 76.94 85 VAL A O 1
ATOM 652 N N . VAL A 1 86 ? 13.509 8.520 -1.016 1.00 78.56 86 VAL A N 1
ATOM 653 C CA . VAL A 1 86 ? 14.097 9.331 -2.069 1.00 78.56 86 VAL A CA 1
ATOM 654 C C . VAL A 1 86 ? 13.031 10.309 -2.553 1.00 78.56 8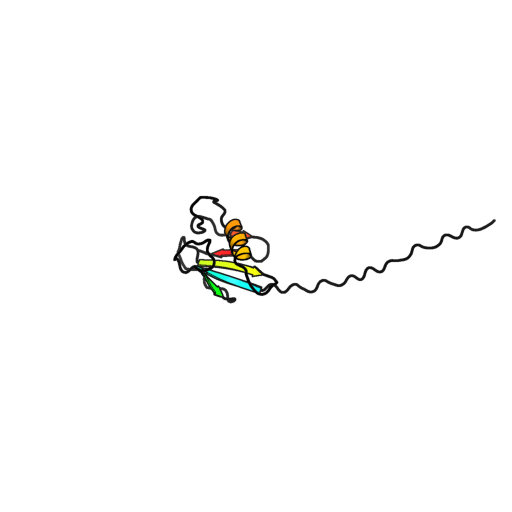6 VAL A C 1
ATOM 656 O O . VAL A 1 86 ? 12.419 10.113 -3.583 1.00 78.56 86 VAL A O 1
ATOM 659 N N . ASN A 1 87 ? 12.859 11.409 -1.810 1.00 69.19 87 ASN A N 1
ATOM 660 C CA . ASN A 1 87 ? 11.962 12.500 -2.204 1.00 69.19 87 ASN A CA 1
ATOM 661 C C . ASN A 1 87 ? 12.458 13.161 -3.503 1.00 69.19 87 ASN A C 1
ATOM 663 O O . ASN A 1 87 ? 13.243 14.122 -3.488 1.00 69.19 87 ASN A O 1
ATOM 667 N N . ASP A 1 88 ? 12.036 12.587 -4.619 1.00 77.56 88 ASP A N 1
ATOM 668 C CA . ASP A 1 88 ? 12.301 13.021 -5.973 1.00 77.56 88 ASP A CA 1
ATOM 669 C C . ASP A 1 88 ? 10.983 13.364 -6.693 1.00 77.56 88 ASP A C 1
ATOM 671 O O . ASP A 1 88 ? 9.919 13.466 -6.092 1.00 77.56 88 ASP A O 1
ATOM 675 N N . ALA A 1 89 ? 11.049 13.657 -7.991 1.00 76.38 89 ALA A N 1
ATOM 676 C CA . ALA A 1 89 ? 9.849 13.990 -8.764 1.00 76.38 89 ALA A CA 1
ATOM 677 C C . ALA A 1 89 ? 9.131 12.750 -9.330 1.00 76.38 89 ALA A C 1
ATOM 679 O O . ALA A 1 89 ? 8.139 12.903 -10.048 1.00 76.38 89 ALA A O 1
ATOM 680 N N . SER A 1 90 ? 9.665 11.551 -9.091 1.00 78.81 90 SER A N 1
ATOM 681 C CA . SER A 1 90 ? 9.197 10.301 -9.682 1.00 78.81 90 SER A CA 1
ATOM 682 C C . SER A 1 90 ? 7.998 9.741 -8.920 1.00 78.81 90 SER A C 1
ATOM 684 O O . SER A 1 90 ? 7.145 9.119 -9.557 1.00 78.81 90 SER A O 1
ATOM 686 N N . ASN A 1 91 ? 7.884 10.017 -7.611 1.00 83.25 91 ASN A N 1
ATOM 687 C CA . ASN A 1 91 ? 6.853 9.462 -6.722 1.00 83.25 91 ASN A CA 1
ATOM 688 C C . ASN A 1 91 ? 6.733 7.942 -6.918 1.00 83.25 91 ASN A C 1
ATOM 690 O O . ASN A 1 91 ? 5.646 7.401 -7.174 1.00 83.25 91 ASN A O 1
ATOM 694 N N . THR A 1 92 ? 7.875 7.258 -6.902 1.00 86.56 92 THR A N 1
ATOM 695 C CA . THR A 1 92 ? 7.970 5.807 -7.033 1.00 86.56 92 THR A CA 1
ATOM 696 C C . THR A 1 92 ? 8.559 5.229 -5.764 1.00 86.56 92 THR A C 1
ATOM 698 O O . THR A 1 92 ? 9.436 5.810 -5.155 1.00 86.56 92 THR A O 1
ATOM 701 N N . LEU A 1 93 ? 8.081 4.055 -5.359 1.00 87.06 93 LEU A N 1
ATOM 702 C CA . LEU A 1 93 ? 8.697 3.296 -4.274 1.00 87.06 93 LEU A CA 1
ATOM 703 C C . LEU A 1 93 ? 9.652 2.222 -4.801 1.00 87.06 93 LEU A C 1
ATOM 705 O O . LEU A 1 93 ? 10.280 1.553 -3.985 1.00 87.06 93 LEU A O 1
ATOM 709 N N . ASP A 1 94 ? 9.733 2.042 -6.126 1.00 83.50 94 ASP A N 1
ATOM 710 C CA . ASP A 1 94 ? 10.549 1.039 -6.835 1.00 83.50 94 ASP A CA 1
ATOM 711 C C . ASP A 1 94 ? 12.058 1.271 -6.682 1.00 83.50 94 ASP A C 1
ATOM 713 O O . ASP A 1 94 ? 12.852 0.330 -6.748 1.00 83.50 94 ASP A O 1
ATOM 717 N N . ASP A 1 95 ? 12.454 2.524 -6.503 1.00 79.06 95 ASP A N 1
ATOM 718 C CA . ASP A 1 95 ? 13.834 2.997 -6.398 1.00 79.06 95 ASP A CA 1
ATOM 719 C C . ASP A 1 95 ? 14.327 3.125 -4.950 1.00 79.06 95 ASP A C 1
ATOM 721 O O . ASP A 1 95 ? 15.513 3.350 -4.700 1.00 79.06 95 ASP A O 1
ATOM 725 N N . ASP A 1 96 ? 13.441 2.886 -3.991 1.00 78.44 96 ASP A N 1
ATOM 726 C CA . ASP A 1 96 ? 13.742 2.919 -2.572 1.00 78.44 96 ASP A CA 1
ATOM 727 C C . ASP A 1 96 ? 13.960 1.522 -1.973 1.00 78.44 96 ASP A C 1
ATOM 729 O O . ASP A 1 96 ? 13.362 0.539 -2.404 1.00 78.44 96 ASP A O 1
ATOM 733 N N . PRO A 1 97 ? 14.726 1.403 -0.876 1.00 73.44 97 PRO A N 1
ATOM 734 C CA . PRO A 1 97 ? 14.846 0.145 -0.152 1.00 73.44 97 PRO A CA 1
ATOM 735 C C . PRO A 1 97 ? 13.552 -0.239 0.575 1.00 73.44 97 PRO A C 1
ATOM 737 O O . PRO A 1 97 ? 12.726 0.600 0.945 1.00 73.44 97 PRO A O 1
ATOM 740 N N . GLU A 1 98 ? 13.413 -1.534 0.868 1.00 74.19 98 GLU A N 1
ATOM 741 C CA . GLU A 1 98 ? 12.321 -2.034 1.697 1.00 74.19 98 GLU A CA 1
ATOM 742 C C . GLU A 1 98 ? 12.410 -1.404 3.092 1.00 74.19 98 GLU A C 1
ATOM 744 O O . GLU A 1 98 ? 13.485 -1.313 3.694 1.00 74.19 98 GLU A O 1
ATOM 749 N N . LYS A 1 99 ? 11.262 -0.968 3.615 1.00 70.81 99 LYS A N 1
ATOM 750 C CA . LYS A 1 99 ? 11.191 -0.239 4.875 1.00 70.81 99 LYS A CA 1
ATOM 751 C C . LYS A 1 99 ? 10.006 -0.701 5.704 1.00 70.81 99 LYS A C 1
ATOM 753 O O . LYS A 1 99 ? 8.906 -0.884 5.186 1.00 70.81 99 LYS A O 1
ATOM 758 N N . GLN A 1 100 ? 10.255 -0.813 7.007 1.00 73.56 100 GLN A N 1
ATOM 759 C CA . GLN A 1 100 ? 9.230 -0.969 8.026 1.00 73.56 100 GLN A CA 1
ATOM 760 C C . GLN A 1 100 ? 9.249 0.247 8.957 1.00 73.56 100 GLN A C 1
ATOM 762 O O . GLN A 1 100 ? 10.293 0.579 9.523 1.00 73.56 100 GLN A O 1
ATOM 767 N N . LEU A 1 101 ? 8.111 0.921 9.125 1.00 66.62 101 LEU A N 1
ATOM 768 C CA . LEU A 1 101 ? 7.985 2.043 10.062 1.00 66.62 101 LEU A CA 1
ATOM 769 C C . LEU A 1 101 ? 7.306 1.564 11.353 1.00 66.62 101 LEU A C 1
ATOM 771 O O . LEU A 1 101 ? 6.127 1.224 11.348 1.00 66.62 101 LEU A O 1
ATOM 775 N N . GLY A 1 102 ? 8.056 1.550 12.462 1.00 59.03 102 GLY A N 1
ATOM 776 C CA . GLY A 1 102 ? 7.552 1.180 13.793 1.00 59.03 102 GLY A CA 1
ATOM 777 C C . GLY A 1 102 ? 7.338 -0.326 14.021 1.00 59.03 102 GLY A C 1
ATOM 778 O O . GLY A 1 102 ? 7.460 -1.149 13.117 1.00 59.03 102 GLY A O 1
ATOM 779 N N . SER A 1 103 ? 7.030 -0.706 15.271 1.00 43.94 103 SER A N 1
ATOM 780 C CA . SER A 1 103 ? 6.834 -2.113 15.685 1.00 43.94 103 SER A CA 1
ATOM 781 C C . SER A 1 103 ? 5.592 -2.771 15.085 1.00 43.94 103 SER A C 1
ATOM 783 O O . SER A 1 103 ? 5.401 -3.977 15.211 1.00 43.94 103 SER A O 1
ATOM 785 N N . THR A 1 104 ? 4.740 -1.992 14.434 1.00 48.47 104 THR A N 1
ATOM 786 C CA . THR A 1 104 ? 3.532 -2.462 13.781 1.00 48.47 104 THR A CA 1
ATOM 787 C C . THR A 1 104 ? 3.288 -1.490 12.622 1.00 48.47 104 THR A C 1
ATOM 789 O O . THR A 1 104 ? 3.430 -0.292 12.832 1.00 48.47 104 THR A O 1
ATOM 792 N N . ILE A 1 105 ? 2.858 -1.999 11.460 1.00 52.72 105 ILE A N 1
ATOM 793 C CA . ILE A 1 105 ? 1.842 -1.381 10.579 1.00 52.72 105 ILE A CA 1
ATOM 794 C C . ILE A 1 105 ? 2.248 -1.012 9.144 1.00 52.72 105 ILE A C 1
ATOM 796 O O . ILE A 1 105 ? 1.400 -1.212 8.284 1.00 52.72 105 ILE A O 1
ATOM 800 N N . LEU A 1 106 ? 3.471 -0.570 8.836 1.00 54.75 106 LEU A N 1
ATOM 801 C CA . LEU A 1 106 ? 3.811 -0.137 7.465 1.00 54.75 106 LEU A CA 1
ATOM 802 C C . LEU A 1 106 ? 4.973 -0.939 6.900 1.00 54.75 106 LEU A C 1
ATOM 804 O O . LEU A 1 106 ? 6.040 -0.960 7.503 1.00 54.75 106 LEU A O 1
ATOM 808 N N . GLU A 1 107 ? 4.757 -1.607 5.773 1.00 58.56 107 GLU A N 1
ATOM 809 C CA . GLU A 1 107 ? 5.729 -2.490 5.127 1.00 58.56 107 GLU A CA 1
ATOM 810 C C . GLU A 1 107 ? 5.526 -2.404 3.615 1.00 58.56 107 GLU A C 1
ATOM 812 O O . GLU A 1 107 ? 4.389 -2.515 3.152 1.00 58.56 107 GLU A O 1
ATOM 817 N N . LYS A 1 108 ? 6.610 -2.216 2.858 1.00 57.62 108 LYS A N 1
ATOM 818 C CA . LYS A 1 108 ? 6.611 -2.413 1.404 1.00 57.62 108 LYS A CA 1
ATOM 819 C C . LYS A 1 108 ? 7.471 -3.609 1.040 1.00 57.62 108 LYS A C 1
ATOM 821 O O . LYS A 1 108 ? 8.531 -3.795 1.628 1.00 57.62 108 LYS A O 1
ATOM 826 N N . ARG A 1 109 ? 7.021 -4.417 0.086 1.00 57.53 109 ARG A N 1
ATOM 827 C CA . ARG A 1 109 ? 7.776 -5.570 -0.424 1.00 57.53 109 ARG A CA 1
ATOM 828 C C . ARG A 1 109 ? 8.003 -5.441 -1.921 1.00 57.53 109 ARG A C 1
ATOM 830 O O . ARG A 1 109 ? 7.119 -4.960 -2.631 1.00 57.53 109 ARG A O 1
ATOM 837 N N . PHE A 1 110 ? 9.166 -5.921 -2.342 1.00 55.78 110 PHE A N 1
ATOM 838 C CA . PHE A 1 110 ? 9.602 -6.085 -3.726 1.00 55.78 110 PHE A CA 1
ATOM 839 C C . PHE A 1 110 ? 9.500 -7.550 -4.159 1.00 55.78 110 PHE A C 1
ATOM 841 O O . PHE A 1 110 ? 9.567 -8.422 -3.254 1.00 55.78 110 PHE A O 1
#

Sequence (110 aa):
MKKFITPILAVVLGSMIPAAPVKLTCYYFIYDGTGPQNDMSNYSVTVVQPTACLGANRLCWIKICVDDDVVSPTDFETVFEALDVVNDASNTLDDDPEKQLGSTILEKRF

Organism: NCBI:txid2315862

pLDDT: mean 74.36, std 16.29, range [39.19, 93.06]

Radius of gyration: 23.81 Å; chains: 1; bounding box: 26×36×90 Å